Protein AF-A0A2U0S717-F1 (afdb_monomer)

Solvent-accessible surface area (backbone atoms only — not comparable to full-atom values): 6399 Å² total; per-residue (Å²): 134,85,80,78,74,83,72,79,82,49,72,66,56,53,52,48,41,46,49,50,53,24,66,76,67,41,68,36,34,70,69,58,47,29,70,72,49,75,42,58,72,70,63,45,49,58,49,48,53,50,35,41,76,69,52,25,29,46,84,46,77,46,81,42,94,87,84,46,73,42,67,25,38,32,59,33,74,60,28,55,49,51,52,50,53,53,51,52,50,32,60,75,68,64,61,71,79,91,69,84,72,72,94,76,81,133

Structure (mmCIF, N/CA/C/O backbone):
data_AF-A0A2U0S717-F1
#
_entry.id   AF-A0A2U0S717-F1
#
loop_
_atom_site.group_PDB
_atom_site.id
_atom_site.type_symbol
_atom_site.label_atom_id
_atom_site.label_alt_id
_atom_site.label_comp_id
_atom_site.label_asym_id
_atom_site.label_entity_id
_atom_site.label_seq_id
_atom_site.pdbx_PDB_ins_code
_atom_site.Cartn_x
_atom_site.Cartn_y
_atom_site.Cartn_z
_atom_site.occupancy
_atom_site.B_iso_or_equiv
_atom_site.auth_seq_id
_atom_site.auth_comp_id
_atom_site.auth_asym_id
_atom_site.auth_atom_id
_atom_site.pdbx_PDB_model_num
ATOM 1 N N . MET A 1 1 ? 34.011 -15.947 -4.674 1.00 43.56 1 MET A N 1
ATOM 2 C CA . MET A 1 1 ? 32.698 -15.670 -4.052 1.00 43.56 1 MET A CA 1
ATOM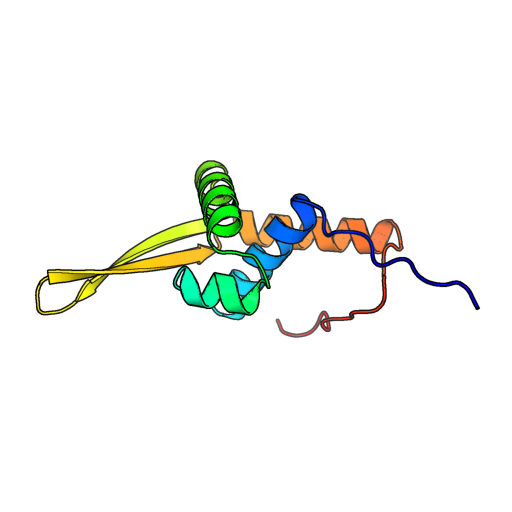 3 C C . MET A 1 1 ? 32.381 -14.208 -4.300 1.00 43.56 1 MET A C 1
ATOM 5 O O . MET A 1 1 ? 33.115 -13.364 -3.810 1.00 43.56 1 MET A O 1
ATOM 9 N N . LEU A 1 2 ? 31.385 -13.905 -5.131 1.00 44.03 2 LEU A N 1
ATOM 10 C CA . LEU A 1 2 ? 30.910 -12.532 -5.307 1.00 44.03 2 LEU A CA 1
ATOM 11 C C . LEU A 1 2 ? 30.058 -12.177 -4.087 1.00 44.03 2 LEU A C 1
ATOM 13 O O . LEU A 1 2 ? 28.999 -12.764 -3.878 1.00 44.03 2 LEU A O 1
ATOM 17 N N . GLU A 1 3 ? 30.547 -11.256 -3.263 1.00 48.53 3 GLU A N 1
ATOM 18 C CA . GLU A 1 3 ? 29.760 -10.652 -2.196 1.00 48.53 3 GLU A CA 1
ATOM 19 C C . GLU A 1 3 ? 28.659 -9.807 -2.849 1.00 48.53 3 GLU A C 1
ATOM 21 O O . GLU A 1 3 ? 28.912 -8.741 -3.415 1.00 48.53 3 GLU A O 1
ATOM 26 N N . VAL A 1 4 ? 27.424 -10.311 -2.834 1.00 56.59 4 VAL A N 1
ATOM 27 C CA . VAL A 1 4 ? 26.263 -9.544 -3.289 1.00 56.59 4 VAL A CA 1
ATOM 28 C C . VAL A 1 4 ? 26.001 -8.466 -2.243 1.00 56.59 4 VAL A C 1
ATOM 30 O O . VAL A 1 4 ? 25.324 -8.694 -1.240 1.00 56.59 4 VAL A O 1
ATOM 33 N N . LYS A 1 5 ? 26.568 -7.277 -2.462 1.00 57.81 5 LYS 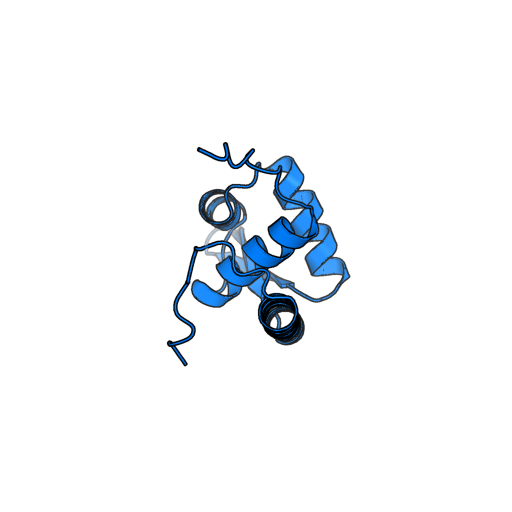A N 1
ATOM 34 C CA . LYS A 1 5 ? 26.266 -6.079 -1.678 1.00 57.81 5 LYS A CA 1
ATOM 35 C C . LYS A 1 5 ? 24.754 -5.866 -1.698 1.00 57.81 5 LYS A C 1
ATOM 37 O O . LYS A 1 5 ? 24.190 -5.565 -2.750 1.00 57.81 5 LYS A O 1
ATOM 42 N N . GLN A 1 6 ? 24.096 -6.021 -0.549 1.00 61.56 6 GLN A N 1
ATOM 43 C CA . GLN A 1 6 ? 22.663 -5.766 -0.453 1.00 61.56 6 GLN A CA 1
ATOM 44 C C . GLN A 1 6 ? 22.410 -4.294 -0.797 1.00 61.56 6 GLN A C 1
ATOM 46 O O . GLN A 1 6 ? 22.817 -3.387 -0.066 1.00 61.56 6 GLN A O 1
ATOM 51 N N . MET A 1 7 ? 21.793 -4.049 -1.952 1.00 77.50 7 MET A N 1
ATOM 52 C CA . MET A 1 7 ? 21.445 -2.698 -2.362 1.00 77.50 7 MET A CA 1
ATOM 53 C C . MET A 1 7 ? 20.293 -2.197 -1.499 1.00 77.50 7 MET A C 1
ATOM 55 O O . MET A 1 7 ? 19.343 -2.919 -1.195 1.00 77.50 7 MET A O 1
ATOM 59 N N . ARG A 1 8 ? 20.382 -0.932 -1.087 1.00 81.06 8 ARG A N 1
ATOM 60 C CA . ARG A 1 8 ? 19.281 -0.270 -0.394 1.00 81.06 8 ARG A CA 1
ATOM 61 C C . ARG A 1 8 ? 18.071 -0.255 -1.329 1.00 81.06 8 ARG A C 1
ATOM 63 O O . ARG A 1 8 ? 18.186 0.258 -2.439 1.00 81.06 8 ARG A O 1
ATOM 70 N N . ARG A 1 9 ? 16.923 -0.746 -0.843 1.00 84.81 9 ARG A N 1
ATOM 71 C CA . ARG A 1 9 ? 15.642 -0.655 -1.561 1.00 84.81 9 ARG A CA 1
ATOM 72 C C . ARG A 1 9 ? 15.407 0.767 -2.067 1.00 84.81 9 ARG A C 1
ATOM 74 O O . ARG A 1 9 ? 15.493 1.739 -1.308 1.00 84.81 9 ARG A O 1
ATOM 81 N N . SER A 1 10 ? 15.092 0.863 -3.348 1.00 90.00 10 SER A N 1
ATOM 82 C CA . SER A 1 10 ? 14.650 2.076 -4.018 1.00 90.00 10 SER A CA 1
ATOM 83 C C . SER A 1 10 ? 13.240 2.471 -3.567 1.00 90.00 10 SER A C 1
ATOM 85 O O . SER A 1 10 ? 12.466 1.657 -3.060 1.00 90.00 10 SER A O 1
ATOM 87 N N . LYS A 1 11 ? 12.867 3.737 -3.797 1.00 90.56 11 LYS A N 1
ATOM 88 C CA . LYS A 1 11 ? 11.499 4.212 -3.531 1.00 90.56 11 LYS A CA 1
ATOM 89 C C . LYS A 1 11 ? 10.452 3.421 -4.321 1.00 90.56 11 LYS A C 1
ATOM 91 O O . LYS A 1 11 ? 9.404 3.100 -3.772 1.00 90.56 11 LYS A O 1
ATOM 96 N N . MET A 1 12 ? 10.752 3.076 -5.575 1.00 91.69 12 MET A N 1
ATOM 97 C CA . MET A 1 12 ? 9.837 2.317 -6.428 1.00 91.69 12 MET A CA 1
ATOM 98 C C . MET A 1 12 ? 9.591 0.908 -5.881 1.00 91.69 12 MET A C 1
ATOM 100 O O . MET A 1 12 ? 8.441 0.491 -5.784 1.00 91.69 12 MET A O 1
ATOM 104 N N . GLU A 1 13 ? 10.639 0.203 -5.446 1.00 90.75 13 GLU A N 1
ATOM 105 C CA . GLU A 1 13 ? 10.485 -1.112 -4.806 1.00 90.75 13 GLU A CA 1
ATOM 106 C C . GLU A 1 13 ? 9.620 -1.022 -3.547 1.00 90.75 13 GLU A C 1
ATOM 108 O O . GLU A 1 13 ? 8.730 -1.843 -3.357 1.00 90.75 13 GLU A O 1
ATOM 113 N N . MET A 1 14 ? 9.796 0.022 -2.733 1.00 93.44 14 MET A N 1
ATOM 114 C CA . MET A 1 14 ? 8.953 0.234 -1.552 1.00 93.44 14 MET A CA 1
ATOM 115 C C . MET A 1 14 ? 7.481 0.474 -1.911 1.00 93.44 14 MET A C 1
ATOM 117 O O . MET A 1 14 ? 6.598 -0.033 -1.219 1.00 93.44 14 MET A O 1
ATOM 121 N N . TYR A 1 15 ? 7.195 1.230 -2.976 1.00 95.62 15 TYR A N 1
ATOM 122 C CA . TYR A 1 15 ? 5.823 1.413 -3.462 1.00 95.62 15 TYR A CA 1
ATOM 123 C C . TYR A 1 15 ? 5.211 0.085 -3.900 1.00 95.62 15 TYR A C 1
ATOM 125 O O . TYR A 1 15 ? 4.096 -0.240 -3.495 1.00 95.62 15 TYR A O 1
ATOM 133 N N . ILE A 1 16 ? 5.954 -0.702 -4.678 1.00 95.50 16 ILE A N 1
ATOM 134 C CA . ILE A 1 16 ? 5.504 -2.011 -5.147 1.00 95.50 16 ILE A CA 1
ATOM 135 C C . ILE A 1 16 ? 5.292 -2.979 -3.979 1.00 95.50 16 ILE A C 1
ATOM 137 O O . ILE A 1 16 ? 4.285 -3.684 -3.974 1.00 95.50 16 ILE A O 1
ATOM 141 N N . ASP A 1 17 ? 6.167 -2.985 -2.972 1.00 94.12 17 ASP A N 1
ATOM 142 C CA . ASP A 1 17 ? 6.009 -3.797 -1.759 1.00 94.12 17 ASP A CA 1
ATOM 143 C C . ASP A 1 17 ? 4.696 -3.462 -1.034 1.00 94.12 17 ASP A C 1
ATOM 145 O O . ASP A 1 17 ? 3.920 -4.359 -0.701 1.00 94.12 17 ASP A O 1
ATOM 149 N N . ILE A 1 18 ? 4.401 -2.171 -0.833 1.00 96.00 18 ILE A N 1
ATOM 150 C CA . ILE A 1 18 ? 3.153 -1.718 -0.196 1.00 96.00 18 ILE A CA 1
ATOM 151 C C . ILE A 1 18 ? 1.933 -2.155 -1.016 1.00 96.00 18 ILE A C 1
ATOM 153 O O . ILE A 1 18 ? 0.975 -2.693 -0.456 1.00 96.00 18 ILE A O 1
ATOM 157 N N . LEU A 1 19 ? 1.968 -1.963 -2.338 1.00 97.19 19 LEU A N 1
ATOM 158 C CA . LEU A 1 19 ? 0.880 -2.372 -3.227 1.00 97.19 19 LEU A CA 1
ATOM 159 C C . LEU A 1 19 ? 0.666 -3.894 -3.178 1.00 97.19 19 LEU A C 1
ATOM 161 O O . LEU A 1 19 ? -0.468 -4.347 -3.037 1.00 97.19 19 LEU A O 1
ATOM 165 N N . LYS A 1 20 ? 1.738 -4.695 -3.213 1.00 95.94 20 LYS A N 1
ATOM 166 C CA . LYS A 1 20 ? 1.665 -6.162 -3.096 1.00 95.94 20 LYS A CA 1
ATOM 167 C C . LYS A 1 20 ? 1.054 -6.599 -1.763 1.00 95.94 20 LYS A C 1
ATOM 169 O O . LYS A 1 20 ? 0.175 -7.458 -1.759 1.00 95.94 20 LYS A O 1
ATOM 174 N N . VAL A 1 21 ? 1.449 -5.972 -0.652 1.00 96.31 21 VAL A N 1
ATOM 175 C CA . VAL A 1 21 ? 0.884 -6.239 0.683 1.00 96.31 21 VAL A CA 1
ATOM 176 C C . VAL A 1 21 ? -0.628 -5.995 0.713 1.00 96.31 21 VAL A C 1
ATOM 178 O O . VAL A 1 21 ? -1.381 -6.839 1.197 1.00 96.31 21 VAL A O 1
ATOM 181 N N . LEU A 1 22 ? -1.090 -4.869 0.166 1.00 96.62 22 LEU A N 1
ATOM 182 C CA . LEU A 1 22 ? -2.519 -4.545 0.110 1.00 96.62 22 LEU A CA 1
ATOM 183 C C . LEU A 1 22 ? -3.289 -5.468 -0.845 1.00 96.62 22 LEU A C 1
ATOM 185 O O . LEU A 1 22 ? -4.411 -5.869 -0.544 1.00 96.62 22 LEU A O 1
ATOM 189 N N . ALA A 1 23 ? -2.685 -5.855 -1.970 1.00 95.94 23 ALA A N 1
ATOM 190 C CA . ALA A 1 23 ? -3.296 -6.776 -2.925 1.00 95.94 23 ALA A CA 1
ATOM 191 C C . ALA A 1 23 ? -3.511 -8.181 -2.346 1.00 95.94 23 ALA A C 1
ATOM 193 O O . ALA A 1 23 ? -4.543 -8.788 -2.624 1.00 95.94 23 ALA A O 1
ATOM 194 N N . GLN A 1 24 ? -2.566 -8.676 -1.538 1.00 95.38 24 GLN A N 1
ATOM 195 C CA . GLN A 1 24 ? -2.599 -10.022 -0.953 1.00 95.38 24 GLN A CA 1
ATOM 196 C C . GLN A 1 24 ? -3.461 -10.123 0.310 1.00 95.38 24 GLN A C 1
ATOM 198 O O . GLN A 1 24 ? -3.961 -11.196 0.634 1.00 95.38 24 GLN A O 1
ATOM 203 N N . ASN A 1 25 ? -3.593 -9.036 1.074 1.00 93.56 25 ASN A N 1
ATOM 204 C CA . ASN A 1 25 ? -4.258 -9.065 2.380 1.00 93.56 25 ASN A CA 1
ATOM 205 C C . ASN A 1 25 ? -5.574 -8.280 2.433 1.00 93.56 25 ASN A C 1
ATOM 207 O O . ASN A 1 25 ? -6.251 -8.324 3.461 1.00 93.56 25 ASN A O 1
ATOM 211 N N . GLY A 1 26 ? -5.937 -7.578 1.360 1.00 92.81 26 GLY A N 1
ATOM 212 C CA . GLY A 1 26 ? -7.087 -6.684 1.349 1.00 92.81 26 GLY A CA 1
ATOM 213 C C . GLY A 1 26 ? -6.850 -5.419 2.186 1.00 92.81 26 GLY A C 1
ATOM 214 O O . GLY A 1 26 ? -5.699 -5.043 2.432 1.00 92.81 26 GLY A O 1
ATOM 215 N N . PRO A 1 27 ? -7.924 -4.734 2.623 1.00 94.38 27 PRO A N 1
ATOM 216 C CA . PRO A 1 27 ? -7.804 -3.479 3.354 1.00 94.38 27 PRO A CA 1
ATOM 217 C C . PRO A 1 27 ? -7.040 -3.627 4.681 1.00 94.38 27 PRO A C 1
ATOM 219 O O . PRO A 1 27 ? -7.438 -4.383 5.570 1.00 94.38 27 PRO A O 1
ATOM 222 N N . LEU A 1 28 ? -5.951 -2.871 4.859 1.00 95.38 28 LEU A N 1
ATOM 223 C CA . LEU A 1 28 ? -5.081 -2.954 6.040 1.00 95.38 28 LEU A CA 1
ATOM 224 C C . LEU A 1 28 ? -4.862 -1.600 6.709 1.00 95.38 28 LEU A C 1
ATOM 226 O O . LEU A 1 28 ? -4.790 -0.560 6.069 1.00 95.38 28 LEU A O 1
ATOM 230 N N . L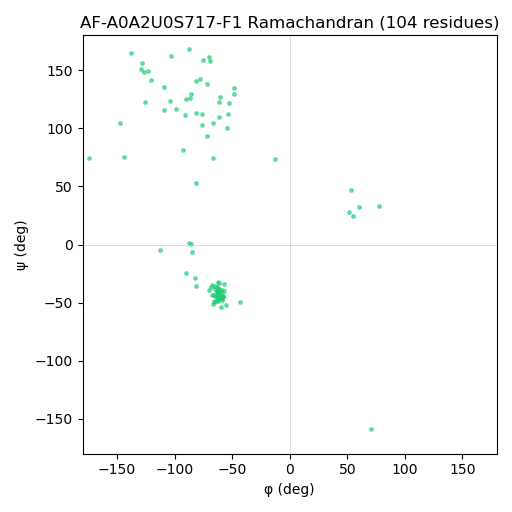YS A 1 29 ? -4.680 -1.604 8.030 1.00 93.75 29 LYS A N 1
ATOM 231 C CA . LYS A 1 29 ? -4.299 -0.397 8.779 1.00 93.75 29 LYS A CA 1
ATOM 232 C C . LYS A 1 29 ? -2.831 -0.050 8.568 1.00 93.75 29 LYS A C 1
ATOM 234 O O . LYS A 1 29 ? -2.025 -0.950 8.343 1.00 93.75 29 LYS A O 1
ATOM 239 N N . LEU A 1 30 ? -2.480 1.214 8.820 1.00 91.44 30 LEU A N 1
ATOM 240 C CA . LEU A 1 30 ? -1.101 1.722 8.780 1.00 91.44 30 LEU A CA 1
ATOM 241 C C . LEU A 1 30 ? -0.101 0.773 9.457 1.00 91.44 30 LEU A C 1
ATOM 243 O O . LEU A 1 30 ? 0.900 0.401 8.858 1.00 91.44 30 LEU A O 1
ATOM 247 N N . THR A 1 31 ? -0.398 0.327 10.682 1.00 90.06 31 THR A N 1
ATOM 248 C CA . THR A 1 31 ? 0.492 -0.563 11.442 1.00 90.06 31 THR A CA 1
ATOM 249 C C . THR A 1 31 ? 0.682 -1.918 10.766 1.00 90.06 31 THR A C 1
ATOM 251 O O . THR A 1 31 ? 1.799 -2.418 10.711 1.00 90.06 31 THR A O 1
ATOM 254 N N . HIS A 1 32 ? -0.374 -2.512 10.207 1.00 92.25 32 HIS A N 1
ATOM 255 C CA . HIS A 1 32 ? -0.267 -3.797 9.516 1.00 92.25 32 HIS A CA 1
ATOM 256 C C . HIS A 1 32 ? 0.502 -3.675 8.200 1.00 92.25 32 HIS A C 1
ATOM 258 O O . HIS A 1 32 ? 1.305 -4.553 7.895 1.00 92.25 32 HIS A O 1
ATOM 264 N N . VAL A 1 33 ? 0.300 -2.585 7.453 1.00 92.44 33 VAL A N 1
ATOM 265 C CA . VAL A 1 33 ? 1.084 -2.303 6.242 1.00 92.44 33 VAL A CA 1
ATOM 266 C C . VAL A 1 33 ? 2.560 -2.126 6.602 1.00 92.44 33 VAL A C 1
ATOM 268 O O . VAL A 1 33 ? 3.415 -2.735 5.970 1.00 92.44 33 VAL A O 1
ATOM 271 N N . MET A 1 34 ? 2.859 -1.378 7.667 1.00 91.75 34 MET A N 1
ATOM 272 C CA . MET A 1 34 ? 4.217 -1.138 8.166 1.00 91.75 34 MET A CA 1
ATOM 273 C C . MET A 1 34 ? 4.972 -2.433 8.466 1.00 91.75 34 MET A C 1
ATOM 275 O O . MET A 1 34 ? 6.067 -2.641 7.942 1.00 91.75 34 MET A O 1
ATOM 279 N N . TYR A 1 35 ? 4.367 -3.321 9.263 1.00 88.56 35 TYR A N 1
ATOM 280 C CA . TYR A 1 35 ? 4.995 -4.590 9.632 1.00 88.56 35 TYR A CA 1
ATOM 281 C C . TYR A 1 35 ? 5.195 -5.518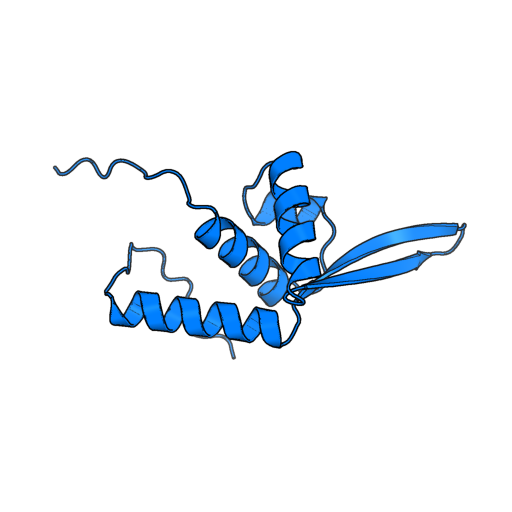 8.430 1.00 88.56 35 TYR A C 1
ATOM 283 O O . TYR A 1 35 ? 6.202 -6.215 8.368 1.00 88.56 35 TYR A O 1
ATOM 291 N N . LYS A 1 36 ? 4.268 -5.519 7.466 1.00 89.25 36 LYS A N 1
ATOM 292 C CA . LYS A 1 36 ? 4.326 -6.410 6.297 1.00 89.25 36 LYS A CA 1
ATOM 293 C C . LYS A 1 36 ? 5.248 -5.902 5.185 1.00 89.25 36 LYS A C 1
ATOM 295 O O . LYS A 1 36 ? 5.910 -6.709 4.548 1.00 89.25 36 LYS A O 1
ATOM 300 N N . ALA A 1 37 ? 5.323 -4.590 4.967 1.00 84.62 37 ALA A N 1
ATOM 301 C CA . ALA A 1 37 ? 6.169 -3.987 3.932 1.00 84.62 37 ALA A CA 1
ATOM 302 C C . ALA A 1 37 ? 7.625 -3.757 4.395 1.00 84.62 37 ALA A C 1
ATOM 304 O O . ALA A 1 37 ? 8.479 -3.352 3.601 1.00 84.62 37 ALA A O 1
ATOM 305 N N . ASN A 1 38 ? 7.927 -4.000 5.678 1.00 85.81 38 ASN A N 1
ATOM 306 C CA . ASN A 1 38 ? 9.234 -3.741 6.287 1.00 85.81 38 ASN A CA 1
ATOM 307 C C . ASN A 1 38 ? 9.700 -2.287 6.052 1.00 85.81 38 ASN A C 1
ATOM 309 O O . ASN A 1 38 ? 10.819 -2.036 5.600 1.00 85.81 38 ASN A O 1
ATOM 313 N N . VAL A 1 39 ? 8.803 -1.322 6.280 1.00 82.81 39 VAL A N 1
ATOM 314 C CA . VAL A 1 39 ? 9.052 0.122 6.116 1.00 82.81 39 VAL A CA 1
ATOM 315 C C . VAL A 1 39 ? 8.818 0.812 7.454 1.00 82.81 39 VAL A C 1
ATOM 317 O O . VAL A 1 39 ? 7.896 0.450 8.177 1.00 82.81 39 VAL A O 1
ATOM 320 N N . ASN A 1 40 ? 9.631 1.811 7.804 1.00 86.00 40 ASN A N 1
ATOM 321 C CA . ASN A 1 40 ? 9.391 2.596 9.017 1.00 86.00 40 ASN A CA 1
ATOM 322 C C . ASN A 1 40 ? 8.136 3.489 8.882 1.00 86.00 40 ASN A C 1
ATOM 324 O O . ASN A 1 40 ? 7.709 3.825 7.780 1.00 86.00 40 ASN A O 1
ATOM 328 N N . CYS A 1 41 ? 7.551 3.901 10.008 1.00 86.62 41 CYS A N 1
ATOM 329 C CA . CYS A 1 41 ? 6.271 4.620 10.019 1.00 86.62 41 CYS A CA 1
ATOM 330 C C . CYS A 1 41 ? 6.304 5.959 9.255 1.00 86.62 41 CYS A C 1
ATOM 332 O O . CYS A 1 41 ? 5.342 6.279 8.561 1.00 86.62 41 CYS A O 1
ATOM 334 N N . SER A 1 42 ? 7.396 6.730 9.352 1.00 89.81 42 SER A N 1
ATOM 335 C CA . SER A 1 42 ? 7.502 8.043 8.692 1.00 89.81 42 SER A CA 1
ATOM 336 C C . SER A 1 42 ? 7.512 7.897 7.173 1.00 89.81 42 SER A C 1
ATOM 338 O O . SER A 1 42 ? 6.689 8.492 6.484 1.00 89.81 42 SER A O 1
ATOM 340 N N . VAL A 1 43 ? 8.381 7.023 6.661 1.00 90.44 43 VAL A N 1
ATOM 341 C CA . VAL A 1 43 ? 8.506 6.777 5.221 1.00 90.44 43 VAL A CA 1
ATOM 342 C C . VAL A 1 43 ? 7.247 6.108 4.670 1.00 90.44 43 VAL A C 1
ATOM 344 O O . VAL A 1 43 ? 6.826 6.402 3.555 1.00 90.44 43 VAL A O 1
ATOM 347 N N . LEU A 1 44 ? 6.599 5.236 5.449 1.00 93.00 44 LEU A N 1
ATOM 348 C CA . LEU A 1 44 ? 5.340 4.631 5.030 1.00 93.00 44 LEU A CA 1
ATOM 349 C C . LEU A 1 44 ? 4.246 5.682 4.819 1.00 93.00 44 LEU A C 1
ATOM 351 O O . LEU A 1 44 ? 3.521 5.580 3.837 1.00 93.00 44 LEU A O 1
ATOM 355 N N . LYS A 1 45 ? 4.119 6.677 5.703 1.00 93.44 45 LYS A N 1
ATOM 356 C CA . LYS A 1 45 ? 3.108 7.736 5.553 1.00 93.44 45 LYS A CA 1
ATOM 357 C C . LYS A 1 45 ? 3.322 8.543 4.277 1.00 93.44 45 LYS A C 1
ATOM 359 O O . LYS A 1 45 ? 2.394 8.666 3.491 1.00 93.44 45 LYS A O 1
ATOM 364 N N . GLU A 1 46 ? 4.552 8.990 4.029 1.00 95.19 46 GLU A N 1
ATOM 365 C CA . GLU A 1 46 ? 4.897 9.704 2.790 1.00 95.19 46 GLU A CA 1
ATOM 366 C C . GLU A 1 46 ? 4.577 8.867 1.544 1.00 95.19 46 GLU A C 1
ATOM 368 O O . GLU A 1 46 ? 4.050 9.374 0.551 1.00 95.19 46 GLU A O 1
ATOM 373 N N . ASN A 1 47 ? 4.855 7.562 1.607 1.00 95.56 47 ASN A N 1
ATOM 374 C CA . ASN A 1 47 ? 4.545 6.651 0.517 1.00 95.56 47 ASN A CA 1
ATOM 375 C C . ASN A 1 47 ? 3.036 6.467 0.325 1.00 95.56 47 ASN A C 1
ATOM 377 O O . ASN A 1 47 ? 2.574 6.492 -0.811 1.00 95.56 47 ASN A O 1
ATOM 381 N N . LEU A 1 48 ? 2.264 6.296 1.400 1.00 95.94 48 LEU A N 1
ATOM 382 C CA . LEU A 1 48 ? 0.807 6.172 1.324 1.00 95.94 48 LEU A CA 1
ATOM 383 C C . LEU A 1 48 ? 0.178 7.450 0.763 1.00 95.94 48 LEU A C 1
ATOM 385 O O . LEU A 1 48 ? -0.641 7.355 -0.145 1.00 95.94 48 LEU A O 1
ATOM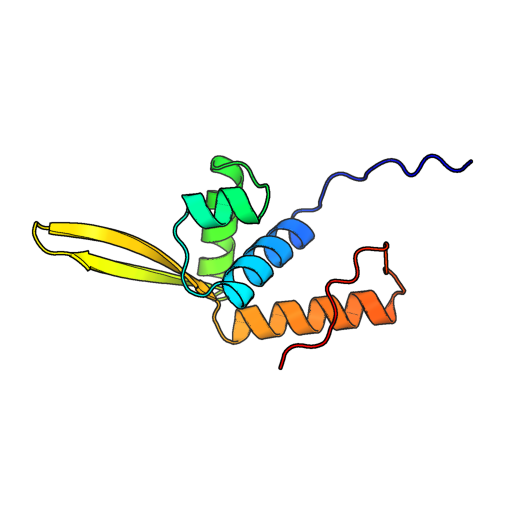 389 N N . ASP A 1 49 ? 0.621 8.625 1.209 1.00 96.81 49 ASP A N 1
ATOM 390 C CA . ASP A 1 49 ? 0.151 9.910 0.686 1.00 96.81 49 ASP A CA 1
ATOM 391 C C . ASP A 1 49 ? 0.399 10.022 -0.821 1.00 96.81 49 ASP A C 1
ATOM 393 O O . ASP A 1 49 ? -0.478 10.444 -1.576 1.00 96.81 49 ASP A O 1
ATOM 397 N N . PHE A 1 50 ? 1.585 9.617 -1.287 1.00 97.38 50 PHE A N 1
ATOM 398 C CA . PHE A 1 50 ? 1.888 9.579 -2.715 1.00 97.38 50 PHE A CA 1
ATOM 399 C C . PHE A 1 50 ? 0.983 8.593 -3.465 1.00 97.38 50 PHE A C 1
ATOM 401 O O . PHE A 1 50 ? 0.396 8.952 -4.485 1.00 97.38 50 PHE A O 1
ATOM 408 N N . LEU A 1 51 ? 0.830 7.368 -2.957 1.00 97.75 51 LEU A N 1
ATOM 409 C CA . LEU A 1 51 ? 0.010 6.335 -3.591 1.00 97.75 51 LEU A CA 1
ATOM 410 C C . LEU A 1 51 ? -1.475 6.733 -3.662 1.00 97.75 51 LEU A C 1
ATOM 412 O O . LEU A 1 51 ? -2.118 6.464 -4.678 1.00 97.75 51 LEU A O 1
ATOM 416 N N . ILE A 1 52 ? -2.001 7.415 -2.639 1.00 97.88 52 ILE A N 1
ATOM 417 C CA . ILE A 1 52 ? -3.362 7.976 -2.626 1.00 97.88 52 ILE A CA 1
ATOM 418 C C . ILE A 1 52 ? -3.482 9.085 -3.672 1.00 97.88 52 ILE A C 1
ATOM 420 O O . ILE A 1 52 ? -4.390 9.050 -4.501 1.00 97.88 52 ILE A O 1
ATOM 424 N N . LYS A 1 53 ? -2.533 10.034 -3.702 1.00 98.06 53 LYS A N 1
ATOM 425 C CA . LYS A 1 53 ? -2.510 11.122 -4.699 1.00 98.06 53 LYS A CA 1
ATOM 426 C C . LYS A 1 53 ? -2.486 10.598 -6.136 1.00 98.06 53 LYS A C 1
ATOM 428 O O . LYS A 1 53 ? -3.078 11.210 -7.017 1.00 98.06 53 LYS A O 1
ATOM 433 N N . GLN A 1 54 ? -1.825 9.466 -6.374 1.00 97.81 54 GLN A N 1
ATOM 434 C CA . GLN A 1 54 ? -1.777 8.809 -7.685 1.00 97.81 54 GLN A CA 1
ATOM 435 C C . GLN A 1 54 ? -2.960 7.864 -7.957 1.00 97.81 54 GLN A C 1
ATOM 437 O O . GLN A 1 54 ? -3.028 7.271 -9.041 1.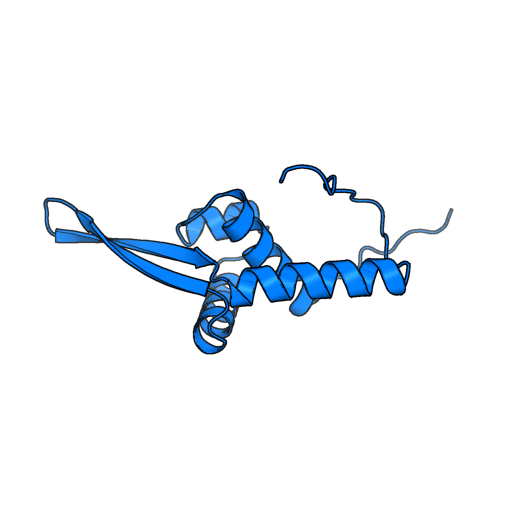00 97.81 54 GLN A O 1
ATOM 442 N N . ASN A 1 55 ? -3.901 7.739 -7.016 1.00 97.88 55 ASN A N 1
ATOM 443 C CA . ASN A 1 55 ? -5.073 6.866 -7.089 1.00 97.88 55 ASN A CA 1
ATOM 444 C C . ASN A 1 55 ? -4.713 5.371 -7.234 1.00 97.88 55 ASN A C 1
ATOM 446 O O . ASN A 1 55 ? -5.393 4.599 -7.908 1.00 97.88 55 ASN A O 1
ATOM 450 N N . LEU A 1 56 ? -3.588 4.961 -6.644 1.00 98.06 56 LEU A N 1
ATOM 451 C CA . LEU A 1 56 ? -3.130 3.566 -6.628 1.00 98.06 56 LEU A CA 1
ATOM 452 C C . LEU A 1 56 ? -3.669 2.802 -5.413 1.00 98.06 56 LEU A C 1
ATOM 454 O O . LEU A 1 56 ? -3.785 1.577 -5.443 1.00 98.06 56 LEU A O 1
ATOM 458 N N . ILE A 1 57 ? -4.001 3.535 -4.354 1.00 98.25 57 ILE A N 1
ATOM 459 C CA . ILE A 1 57 ? -4.677 3.040 -3.159 1.00 98.25 57 ILE A CA 1
ATOM 460 C C . ILE A 1 57 ? -5.739 4.056 -2.734 1.00 98.25 57 ILE A C 1
ATOM 462 O O . ILE A 1 57 ? -5.693 5.219 -3.137 1.00 98.25 57 ILE A O 1
ATOM 466 N N . GLU A 1 58 ? -6.647 3.627 -1.873 1.00 97.44 58 GLU A N 1
ATOM 467 C CA . GLU A 1 58 ? -7.705 4.444 -1.288 1.00 97.44 58 GLU A CA 1
ATOM 468 C C . GLU A 1 58 ? -7.734 4.297 0.236 1.00 97.44 58 GLU A C 1
ATOM 470 O O . GLU A 1 58 ? -7.365 3.254 0.786 1.00 97.44 58 GLU A O 1
ATOM 475 N N . GLU A 1 59 ? -8.179 5.351 0.922 1.00 96.06 59 GLU A N 1
ATOM 476 C CA . GLU A 1 59 ? -8.449 5.313 2.355 1.00 96.06 59 GLU A CA 1
ATOM 477 C C . GLU A 1 59 ? -9.905 4.898 2.595 1.00 96.06 59 GLU A C 1
ATOM 479 O O . GLU A 1 59 ? -10.844 5.518 2.103 1.00 96.06 59 GLU A O 1
ATOM 484 N N . GLN A 1 60 ? -10.097 3.854 3.392 1.00 93.62 60 GLN A N 1
ATOM 485 C CA . GLN A 1 60 ? -11.396 3.377 3.837 1.00 93.62 60 GLN A CA 1
ATOM 486 C C . GLN A 1 60 ? -11.565 3.689 5.323 1.00 93.62 60 GLN A C 1
ATOM 488 O O . GLN A 1 60 ? -10.854 3.151 6.179 1.00 93.62 60 GLN A O 1
ATOM 493 N N . ILE A 1 61 ? -12.535 4.548 5.637 1.00 91.62 61 ILE A N 1
ATOM 494 C CA . ILE A 1 61 ? -12.873 4.931 7.008 1.00 91.62 61 ILE A CA 1
ATOM 495 C C . ILE A 1 61 ? -14.079 4.112 7.462 1.00 91.62 61 ILE A C 1
ATOM 497 O O . ILE A 1 61 ? -15.180 4.244 6.937 1.00 91.62 61 ILE A O 1
ATOM 501 N N . THR A 1 62 ? -13.888 3.277 8.483 1.00 87.12 62 THR A N 1
ATOM 502 C CA . THR A 1 62 ? -14.985 2.547 9.131 1.00 87.12 62 THR A CA 1
ATOM 503 C C . THR A 1 62 ? -15.322 3.178 10.478 1.00 87.12 62 THR A C 1
ATOM 505 O O . THR A 1 62 ? -14.469 3.250 11.370 1.00 87.12 62 THR A O 1
ATOM 508 N N . VAL A 1 63 ? -16.581 3.577 10.665 1.00 84.38 63 VAL A N 1
ATOM 509 C CA . VAL A 1 63 ? -17.100 4.057 11.954 1.00 84.38 63 VAL A CA 1
ATOM 510 C C . VAL A 1 63 ? -17.574 2.865 12.787 1.00 84.38 63 VAL A C 1
ATOM 512 O O . VAL A 1 63 ? -18.379 2.056 12.332 1.00 84.38 63 VAL A O 1
ATOM 515 N N . LYS A 1 64 ? -17.075 2.726 14.023 1.00 79.19 64 LYS A N 1
ATOM 516 C CA . LYS A 1 64 ? -17.553 1.710 14.979 1.00 79.19 64 LYS A CA 1
ATOM 517 C C . LYS A 1 64 ? -18.462 2.315 16.049 1.00 79.19 64 LYS A C 1
ATOM 519 O O . LYS A 1 64 ? -18.398 3.512 16.326 1.00 79.19 64 LYS A O 1
ATOM 524 N N . LYS A 1 65 ? -19.238 1.455 16.731 1.00 74.25 65 LYS A N 1
ATOM 525 C CA . LYS A 1 65 ? -19.966 1.814 17.964 1.00 74.25 65 LYS A CA 1
ATOM 526 C C . LYS A 1 65 ? -19.014 2.531 18.938 1.00 74.25 65 LYS A C 1
ATOM 528 O O . LYS A 1 65 ? -17.897 2.056 19.153 1.00 74.25 65 LYS A O 1
ATOM 533 N N . ARG A 1 66 ? -19.485 3.634 19.538 1.00 78.19 66 ARG A N 1
ATOM 534 C CA . ARG A 1 66 ? -18.736 4.574 20.407 1.00 78.19 66 ARG A CA 1
ATOM 535 C C . ARG A 1 66 ? -17.802 5.567 19.682 1.00 78.19 66 ARG A C 1
ATOM 537 O O . ARG A 1 66 ? -16.755 5.899 20.228 1.00 78.19 66 ARG A O 1
ATOM 544 N N . ASN A 1 67 ? -18.151 6.029 18.477 1.00 70.56 67 ASN A N 1
ATOM 545 C CA . ASN A 1 67 ? -17.448 7.101 17.740 1.00 70.56 67 ASN A CA 1
ATOM 546 C C . ASN A 1 67 ? -15.941 6.875 17.509 1.00 70.56 67 ASN A C 1
ATOM 548 O O . ASN A 1 67 ? -15.184 7.822 17.318 1.00 70.56 67 ASN A O 1
ATOM 552 N N . LYS A 1 68 ? -15.480 5.618 17.499 1.00 79.06 68 LYS A N 1
ATOM 553 C CA . LYS A 1 68 ? -14.097 5.297 17.126 1.00 79.06 68 LYS A CA 1
ATOM 554 C C . LYS A 1 68 ? -14.030 5.036 15.626 1.00 79.06 68 LYS A C 1
ATOM 556 O O . LYS A 1 68 ? -14.550 4.021 15.155 1.00 79.06 68 LYS A O 1
ATOM 561 N N . THR A 1 69 ? -13.371 5.930 14.899 1.00 83.56 69 THR A N 1
ATOM 562 C CA . THR A 1 69 ? -13.032 5.748 13.486 1.00 83.56 69 THR A CA 1
ATOM 563 C C . THR A 1 69 ? -11.823 4.823 13.354 1.00 83.56 69 THR A C 1
ATOM 565 O O . THR A 1 69 ? -10.913 4.813 14.190 1.00 83.56 69 THR A O 1
ATOM 568 N N . LYS A 1 70 ? -11.828 3.973 12.327 1.00 86.81 70 LYS A N 1
ATOM 569 C CA . LYS A 1 70 ? -10.660 3.187 11.926 1.00 86.81 70 LYS A CA 1
ATOM 570 C C . LYS A 1 70 ? -10.381 3.436 10.455 1.00 86.81 70 LYS A C 1
ATOM 572 O O . LYS A 1 70 ? -11.239 3.151 9.628 1.00 86.81 70 LYS A O 1
ATOM 577 N N . THR A 1 71 ? -9.170 3.898 10.178 1.00 92.25 71 THR A N 1
ATOM 578 C CA . THR A 1 71 ? -8.607 4.004 8.834 1.00 92.25 71 THR A CA 1
ATOM 579 C C . THR A 1 71 ? -7.958 2.683 8.429 1.00 92.25 71 THR A C 1
ATOM 581 O O . THR A 1 71 ? -7.121 2.137 9.161 1.00 92.25 71 THR A O 1
ATOM 584 N N . SER A 1 72 ? -8.314 2.196 7.248 1.00 95.00 72 SER A N 1
ATOM 585 C CA . SER A 1 72 ? -7.598 1.157 6.507 1.00 95.00 72 SER A CA 1
ATOM 586 C C . SER A 1 72 ? -7.330 1.624 5.083 1.00 95.00 72 SER A C 1
ATOM 588 O O . SER A 1 72 ? -8.050 2.465 4.570 1.00 95.00 72 SER A O 1
ATOM 590 N N . TYR A 1 73 ? -6.313 1.068 4.445 1.00 97.19 73 TYR A N 1
ATOM 591 C CA . TYR A 1 73 ? -5.938 1.359 3.070 1.00 97.19 73 TYR A CA 1
ATOM 592 C C . TYR A 1 73 ? -6.260 0.152 2.208 1.00 97.19 73 TYR A C 1
ATOM 594 O O . TYR A 1 73 ? -5.946 -0.966 2.616 1.00 97.19 73 TYR A O 1
ATOM 602 N N . ALA A 1 74 ? -6.854 0.369 1.042 1.00 97.44 74 ALA A N 1
ATOM 603 C CA . ALA A 1 74 ? -7.142 -0.677 0.069 1.00 97.44 74 ALA A CA 1
ATOM 604 C C . ALA A 1 74 ? -6.496 -0.340 -1.275 1.00 97.44 74 ALA A C 1
ATOM 606 O O . ALA A 1 74 ? -6.305 0.827 -1.604 1.00 97.44 74 ALA A O 1
ATOM 607 N N . ILE A 1 75 ? -6.119 -1.363 -2.038 1.00 98.19 75 ILE A N 1
ATOM 608 C CA . ILE A 1 75 ? -5.556 -1.169 -3.376 1.00 98.19 75 ILE A CA 1
ATOM 609 C C . ILE A 1 75 ? -6.674 -0.958 -4.403 1.00 98.19 75 ILE A C 1
ATOM 611 O O . ILE A 1 75 ? -7.686 -1.656 -4.356 1.00 98.19 75 ILE A O 1
ATOM 615 N N . THR A 1 76 ? -6.463 -0.044 -5.351 1.00 98.50 76 THR A N 1
ATOM 616 C CA . THR A 1 76 ? -7.364 0.165 -6.495 1.00 98.50 76 THR A CA 1
ATOM 617 C C . THR A 1 76 ? -6.998 -0.755 -7.667 1.00 98.50 76 THR A C 1
ATOM 619 O O . THR A 1 76 ? -5.903 -1.325 -7.718 1.00 98.50 76 THR A O 1
ATOM 622 N N . ASP A 1 77 ? -7.859 -0.853 -8.680 1.00 97.94 77 ASP A N 1
ATOM 623 C CA . ASP A 1 77 ? -7.541 -1.596 -9.912 1.00 97.94 77 ASP A CA 1
ATOM 624 C C . ASP A 1 77 ? -6.334 -1.007 -10.656 1.00 97.94 77 ASP A C 1
ATOM 626 O O . ASP A 1 77 ? -5.501 -1.732 -11.217 1.00 97.94 77 ASP A O 1
ATOM 630 N N . LYS A 1 78 ? -6.171 0.319 -10.588 1.00 98.00 78 LYS A N 1
ATOM 631 C CA . LYS A 1 78 ? -4.985 1.010 -11.102 1.00 98.00 78 LYS A CA 1
ATOM 632 C C . LYS A 1 78 ? -3.725 0.571 -10.351 1.00 98.00 78 LYS A C 1
ATOM 634 O O . LYS A 1 78 ? -2.716 0.265 -10.984 1.00 98.00 78 LYS A O 1
ATOM 639 N N . GLY A 1 79 ? -3.787 0.470 -9.022 1.00 97.94 79 GLY A N 1
ATOM 640 C CA . GLY A 1 79 ? -2.695 -0.064 -8.205 1.00 97.94 79 GLY A CA 1
ATOM 641 C C . GLY A 1 79 ? -2.310 -1.493 -8.594 1.00 97.94 79 GLY A C 1
ATOM 642 O O . GLY A 1 79 ? -1.126 -1.790 -8.757 1.00 97.94 79 GLY A O 1
ATOM 643 N N . ARG A 1 80 ? -3.299 -2.369 -8.822 1.00 97.81 80 ARG A N 1
ATOM 644 C CA . ARG A 1 80 ? -3.069 -3.754 -9.284 1.00 97.81 80 ARG A CA 1
ATOM 645 C C . ARG A 1 80 ? -2.393 -3.797 -10.654 1.00 97.81 80 ARG A C 1
ATOM 647 O O . ARG A 1 80 ? -1.471 -4.582 -10.866 1.00 97.81 80 ARG A O 1
ATOM 654 N N . THR A 1 81 ? -2.804 -2.910 -11.554 1.00 97.81 81 THR A N 1
ATOM 655 C CA . THR A 1 81 ? -2.221 -2.782 -12.895 1.00 97.81 81 THR A CA 1
ATOM 656 C C . THR A 1 81 ? -0.741 -2.383 -12.835 1.00 97.81 81 THR A C 1
ATOM 658 O O . THR A 1 81 ? 0.077 -2.954 -13.553 1.00 97.81 81 THR A O 1
ATOM 661 N N . VAL A 1 82 ? -0.364 -1.473 -11.928 1.00 97.19 82 VAL A N 1
ATOM 662 C CA . VAL A 1 82 ? 1.044 -1.091 -11.710 1.00 97.19 82 VAL A CA 1
ATOM 663 C C . VAL A 1 82 ? 1.891 -2.277 -11.241 1.00 97.19 82 VAL A C 1
ATOM 665 O O . VAL A 1 82 ? 2.999 -2.459 -11.742 1.00 97.19 82 VAL A O 1
ATOM 668 N N . ILE A 1 83 ? 1.377 -3.114 -10.329 1.00 96.62 83 ILE A N 1
ATOM 669 C CA . ILE A 1 83 ? 2.080 -4.340 -9.905 1.00 96.62 83 ILE A CA 1
ATOM 670 C C . ILE A 1 83 ? 2.345 -5.246 -11.114 1.00 96.62 83 ILE A C 1
ATOM 672 O O . ILE A 1 83 ? 3.455 -5.761 -11.257 1.00 96.62 83 ILE A O 1
ATOM 676 N N . ARG A 1 84 ? 1.339 -5.433 -11.980 1.00 96.06 84 ARG A N 1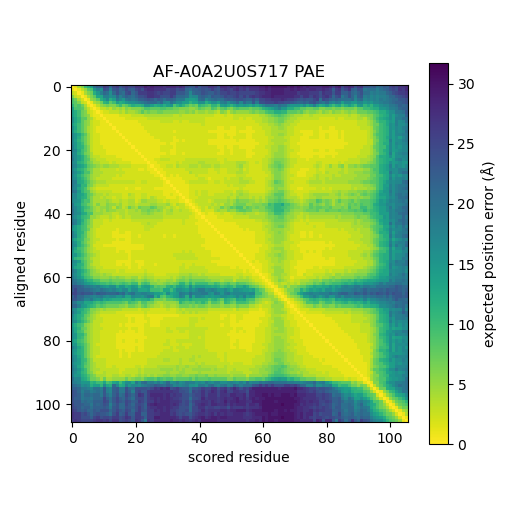
ATOM 677 C CA . ARG A 1 84 ? 1.455 -6.274 -13.177 1.00 96.06 84 ARG A CA 1
ATOM 678 C C . ARG A 1 84 ? 2.555 -5.768 -14.111 1.00 96.06 84 ARG A C 1
ATOM 680 O O . ARG A 1 84 ? 3.478 -6.524 -14.394 1.00 96.06 84 ARG A O 1
ATOM 687 N N . TYR A 1 85 ? 2.516 -4.493 -14.504 1.00 95.62 85 TYR A N 1
ATOM 688 C CA . TYR A 1 85 ? 3.533 -3.919 -15.395 1.00 95.62 85 TYR A CA 1
ATOM 689 C C . TYR A 1 85 ? 4.936 -3.963 -14.796 1.00 95.62 85 TYR A C 1
ATOM 691 O O . TYR A 1 85 ? 5.899 -4.262 -15.494 1.00 95.62 85 TYR A O 1
ATOM 699 N N . PHE A 1 86 ? 5.066 -3.716 -13.492 1.00 93.56 86 PHE A N 1
ATOM 700 C CA . PHE A 1 86 ? 6.361 -3.816 -12.829 1.00 93.56 86 PHE A CA 1
ATOM 701 C C . PHE A 1 86 ? 6.923 -5.243 -12.882 1.00 93.56 86 PHE A C 1
ATOM 703 O O . PHE A 1 86 ? 8.110 -5.433 -13.137 1.00 93.56 86 PHE A O 1
ATOM 710 N N . ASN A 1 87 ? 6.076 -6.255 -12.676 1.00 90.88 87 ASN A N 1
ATOM 711 C CA . ASN A 1 87 ? 6.493 -7.648 -12.797 1.00 90.88 87 ASN A CA 1
ATOM 712 C C . ASN A 1 87 ? 6.872 -8.002 -14.248 1.00 90.88 87 ASN A C 1
ATOM 714 O O . ASN A 1 87 ? 7.908 -8.627 -14.447 1.00 90.88 87 ASN A O 1
ATOM 718 N N . GLU A 1 88 ? 6.092 -7.574 -15.246 1.00 92.62 88 GLU A N 1
ATOM 719 C CA . GLU A 1 88 ? 6.398 -7.795 -16.671 1.00 92.62 88 GLU A CA 1
ATOM 720 C C . GLU A 1 88 ? 7.754 -7.193 -17.066 1.00 92.62 88 GLU A C 1
ATOM 722 O O . GLU A 1 88 ? 8.569 -7.866 -17.697 1.00 92.62 88 GLU A O 1
ATOM 727 N N . ILE A 1 89 ? 8.038 -5.961 -16.629 1.00 91.75 89 ILE A N 1
ATOM 728 C CA . ILE A 1 89 ? 9.322 -5.290 -16.873 1.00 91.75 89 ILE A CA 1
ATOM 729 C C . ILE A 1 89 ? 10.476 -6.058 -16.219 1.00 91.75 89 ILE A C 1
ATOM 731 O O . ILE A 1 89 ? 11.495 -6.293 -16.864 1.00 91.75 89 ILE A O 1
ATOM 735 N N . ASN A 1 90 ? 10.330 -6.489 -14.963 1.00 87.81 90 ASN A N 1
ATOM 736 C CA . ASN A 1 90 ? 11.386 -7.248 -14.285 1.00 87.81 90 ASN A CA 1
ATOM 737 C C . ASN A 1 90 ? 11.689 -8.580 -14.979 1.00 87.81 90 ASN A C 1
ATOM 739 O O . ASN A 1 90 ? 12.854 -8.969 -15.061 1.00 87.81 90 ASN A O 1
ATOM 743 N N . VAL A 1 91 ? 10.657 -9.258 -15.492 1.00 88.19 91 VAL A N 1
ATOM 744 C CA . VAL A 1 91 ? 10.808 -10.489 -16.279 1.00 88.19 91 VAL A CA 1
ATOM 745 C C . VAL A 1 91 ? 11.545 -10.198 -17.586 1.00 88.19 91 VAL A C 1
ATOM 747 O O . VAL A 1 91 ? 12.528 -10.871 -17.885 1.00 88.19 91 VAL A O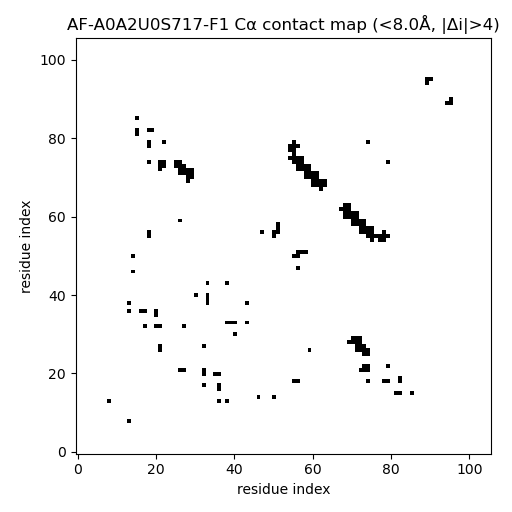 1
ATOM 750 N N . ALA A 1 92 ? 11.121 -9.174 -18.334 1.00 89.44 92 ALA A N 1
ATOM 751 C CA . ALA A 1 92 ? 11.724 -8.802 -19.616 1.00 89.44 92 ALA A CA 1
ATOM 752 C C . ALA A 1 92 ? 13.194 -8.369 -19.491 1.00 89.44 92 ALA A C 1
ATOM 754 O O . ALA A 1 92 ? 13.992 -8.607 -20.392 1.00 89.44 92 ALA A O 1
ATOM 755 N N . LEU A 1 93 ? 13.558 -7.747 -18.369 1.00 87.44 93 LEU A N 1
ATOM 756 C CA . LEU A 1 93 ? 14.922 -7.297 -18.095 1.00 87.44 93 LEU A CA 1
ATOM 757 C C . LEU A 1 93 ? 15.803 -8.376 -17.442 1.00 87.44 93 LEU A C 1
ATOM 759 O O . LEU A 1 93 ? 16.950 -8.089 -17.106 1.00 87.44 93 LEU A O 1
ATOM 763 N N . HIS A 1 94 ? 15.286 -9.592 -17.218 1.00 76.00 94 HIS A N 1
ATOM 764 C CA . HIS A 1 94 ? 15.954 -10.645 -16.443 1.00 76.00 94 HIS A CA 1
ATOM 765 C C . HIS A 1 94 ? 16.432 -10.180 -15.054 1.00 76.00 94 HIS A C 1
ATOM 767 O O . HIS A 1 94 ? 17.368 -10.741 -14.483 1.00 76.00 94 HIS A O 1
ATOM 773 N N . ILE A 1 95 ? 15.763 -9.184 -14.463 1.00 67.62 95 ILE A N 1
ATOM 774 C CA . ILE A 1 95 ? 16.013 -8.720 -13.091 1.00 67.62 95 ILE A CA 1
ATOM 775 C C . ILE A 1 95 ? 15.280 -9.673 -12.135 1.00 67.62 95 ILE A C 1
ATOM 777 O O . ILE A 1 95 ? 14.466 -9.287 -11.301 1.00 67.62 95 ILE A O 1
ATOM 781 N N . THR A 1 96 ? 15.520 -10.972 -12.273 1.00 55.03 96 THR A N 1
ATOM 782 C CA . THR A 1 96 ? 15.103 -11.974 -11.294 1.00 55.03 96 THR A CA 1
ATOM 783 C C . THR A 1 96 ? 16.249 -12.180 -10.322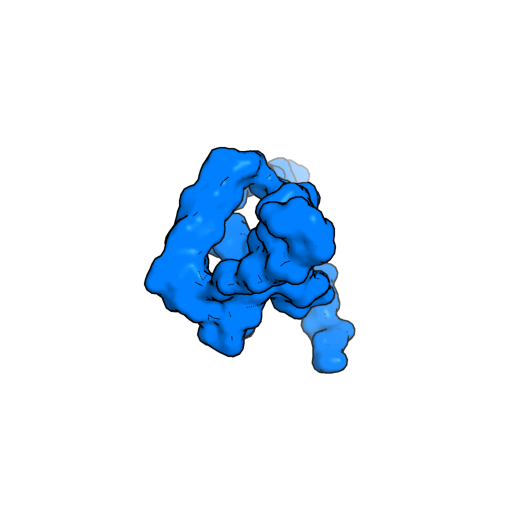 1.00 55.03 96 THR A C 1
ATOM 785 O O . THR A 1 96 ? 17.022 -13.124 -10.438 1.00 55.03 96 THR A O 1
ATOM 788 N N . ASN A 1 97 ? 16.351 -11.282 -9.339 1.00 52.31 97 ASN A N 1
ATOM 789 C CA . ASN A 1 97 ? 17.015 -11.619 -8.087 1.00 52.31 97 ASN A CA 1
ATOM 790 C C . ASN A 1 97 ? 16.046 -12.496 -7.286 1.00 52.31 97 ASN A C 1
ATOM 792 O O . ASN A 1 97 ? 15.037 -12.027 -6.765 1.00 52.31 97 ASN A O 1
ATOM 796 N N . GLU A 1 98 ? 16.335 -13.790 -7.302 1.00 49.91 98 GLU A N 1
ATOM 797 C CA . GLU A 1 98 ? 15.848 -14.903 -6.487 1.00 49.91 98 GLU A CA 1
ATOM 798 C C . GLU A 1 98 ? 15.049 -14.548 -5.209 1.00 49.91 98 GLU A C 1
ATOM 800 O O . GLU A 1 98 ? 15.511 -14.724 -4.088 1.00 49.91 98 GLU A O 1
ATOM 805 N N . LYS A 1 99 ? 13.800 -14.095 -5.366 1.00 44.81 99 LYS A N 1
ATOM 806 C CA . LYS A 1 99 ? 12.682 -14.345 -4.438 1.00 44.81 99 LYS A CA 1
ATOM 807 C C . LYS A 1 99 ? 11.413 -14.505 -5.261 1.00 44.81 99 LYS A C 1
ATOM 809 O O . LYS A 1 99 ? 10.586 -13.601 -5.358 1.00 44.81 99 LYS A O 1
ATOM 814 N N . SER A 1 100 ? 11.300 -15.671 -5.890 1.00 40.81 100 SER A N 1
ATOM 815 C CA . SER A 1 100 ? 10.054 -16.161 -6.469 1.00 40.81 100 SER A CA 1
ATOM 816 C C . SER A 1 100 ? 8.975 -16.153 -5.380 1.00 40.81 100 SER A C 1
ATOM 818 O O . SER A 1 100 ? 8.953 -17.018 -4.508 1.00 40.81 100 SER A O 1
ATOM 820 N N . ILE A 1 101 ? 8.106 -15.140 -5.381 1.00 47.84 101 ILE A N 1
ATOM 821 C CA . ILE A 1 101 ? 6.742 -15.328 -4.891 1.00 47.84 101 ILE A CA 1
ATOM 822 C C . ILE A 1 101 ? 6.032 -15.961 -6.084 1.00 47.84 101 ILE A C 1
ATOM 824 O O . ILE A 1 101 ? 5.951 -15.295 -7.121 1.00 47.84 101 ILE A O 1
ATOM 828 N N . PRO A 1 102 ? 5.595 -17.229 -5.986 1.00 41.12 102 PRO A N 1
ATOM 829 C CA . PRO A 1 102 ? 5.053 -17.953 -7.119 1.00 41.12 102 PRO A CA 1
ATOM 830 C C . PRO A 1 102 ? 3.946 -17.142 -7.777 1.00 41.12 102 PRO A C 1
ATOM 832 O O . PRO A 1 102 ? 2.954 -16.773 -7.145 1.00 41.12 102 PRO A O 1
ATOM 835 N N . ALA A 1 103 ? 4.137 -16.864 -9.061 1.00 46.59 103 ALA A N 1
ATOM 836 C CA . ALA A 1 103 ? 3.083 -16.443 -9.959 1.00 46.59 103 ALA A CA 1
ATOM 837 C C . ALA A 1 103 ? 2.117 -17.622 -10.126 1.00 46.59 103 ALA A C 1
ATOM 839 O O . ALA A 1 103 ? 2.205 -18.337 -11.110 1.00 46.59 103 ALA A O 1
ATOM 840 N N . LEU A 1 104 ? 1.295 -17.895 -9.113 1.00 47.12 104 LEU A N 1
ATOM 841 C CA . LEU A 1 104 ? 0.238 -18.907 -9.116 1.00 47.12 104 LEU A CA 1
ATOM 842 C C . LEU A 1 104 ? -0.543 -18.790 -7.803 1.00 47.12 104 LEU A C 1
ATOM 844 O O . LEU A 1 104 ? -0.346 -19.604 -6.915 1.00 47.12 104 LEU A O 1
ATOM 848 N N . ILE A 1 105 ? -1.383 -17.762 -7.666 1.00 40.44 105 ILE A N 1
ATOM 849 C CA . ILE A 1 105 ? -2.763 -17.916 -7.175 1.00 40.44 105 ILE A CA 1
ATOM 850 C C . ILE A 1 105 ? -3.578 -16.837 -7.901 1.00 40.44 105 ILE A C 1
ATOM 852 O O . ILE A 1 105 ? -3.415 -15.644 -7.638 1.00 40.44 105 ILE A O 1
ATOM 856 N N . TYR A 1 106 ? -4.349 -17.296 -8.887 1.00 45.81 106 TYR A N 1
ATOM 857 C CA . TYR A 1 106 ? -5.496 -16.599 -9.467 1.00 45.81 106 TYR A CA 1
ATOM 858 C C . TYR A 1 106 ? -6.610 -16.512 -8.420 1.00 45.81 106 TYR A C 1
ATOM 860 O O . TYR A 1 106 ? -6.828 -17.542 -7.739 1.00 45.81 106 TYR A O 1
#

Nearest PDB structures (foldseek):
  6pco-assembly2_C  TM=7.330E-01  e=8.907E-05  Bordetella bronchiseptica
  4zzl-assembly1_A  TM=7.483E-01  e=2.150E-04  Pseudomonas aeruginosa
  1sfx-assembly1_A  TM=5.941E-01  e=2.019E-04  Archaeoglobus fulgidus DSM 4304
  2fbh-assembly1_A  TM=7.000E-01  e=9.739E-04  Pseudomonas aeruginosa
  3r0a-assembly1_A  TM=5.950E-01  e=9.145E-04  Methanosarcina mazei

Mean predicted aligned error: 8.33 Å

Foldseek 3Di:
DDDPDPDDDDLVNLLLLLLVQQVVPPWAALVSSCVRSVHDSVSSVVSVVVCVVVQQKDWDWDADPPRDIGITIHGDPVVVVSNVVVVVVCVVVVVPPPDDPDPDDD

Secondary structure (DSSP, 8-state):
------PPPPHHHHHHHHHHHHHHH-SB-HHHHHHHHT--HHHHHHHHHHHHHTTSEEEEEEEETTTEEEEEEEE-HHHHHHHHHHHHHHHHTT---S----S---

Sequence (106 aa):
MLEVKQMRRSKMEMYIDILKVLAQNGPLKLTHVMYKANVNCSVLKENLDFLIKQNLIEEQITVKKRNKTKTSYAITDKGRTVIRYFNEINVALHITNEKSIPALIY

Radius of gyration: 15.68 Å; Cα contacts (8 Å, |Δi|>4): 103; chains: 1; bounding box: 53×30×40 Å

pLDDT: mean 84.6, std 17.12, range [40.44, 98.5]